Protein AF-A0A151SZJ4-F1 (afdb_monomer_lite)

Secondary structure (DSSP, 8-state):
--PPPTTEEEE-SSTTBEEEEEE----TTSSS-----EEETTEEEEEEEEEE-SS-EEEEESS-----B--

Radius of gyration: 13.72 Å; chains: 1; bounding box: 30×25×41 Å

pLDDT: mean 85.51, std 13.7, range [47.47, 95.75]

InterPro domains:
  IPR052806 Fasciclin-like AGP [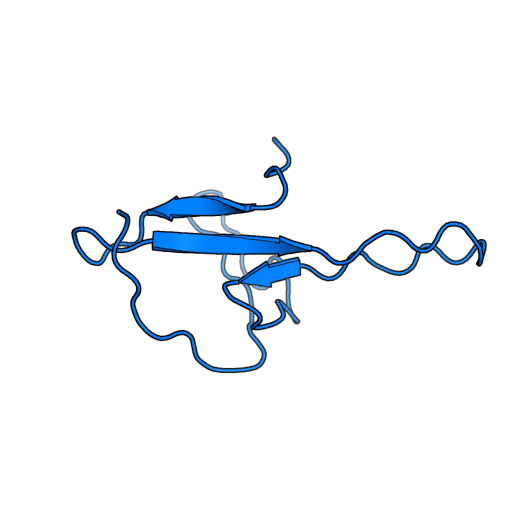PTHR33985] (2-68)

Sequence (71 aa):
MRRLAFGTKIKTLSLGCCIIVTSDSVNRKTNTIASVKVFLRRVEITQPDHFNNDMMVIHGLQGFIAPFYCS

Structure (mmCIF, N/CA/C/O backbone):
data_AF-A0A151SZJ4-F1
#
_entry.id   AF-A0A151SZJ4-F1
#
loop_
_atom_site.group_PDB
_atom_site.id
_atom_site.type_symbol
_atom_site.label_atom_id
_atom_site.label_alt_id
_atom_site.label_comp_id
_atom_site.label_asym_id
_atom_site.label_entity_id
_atom_site.label_seq_id
_atom_site.pdbx_PDB_ins_code
_atom_site.Cartn_x
_atom_site.Cartn_y
_atom_site.Cartn_z
_atom_site.occupancy
_atom_site.B_iso_or_equiv
_atom_site.auth_seq_id
_atom_site.auth_comp_id
_atom_site.auth_asym_id
_atom_site.auth_atom_id
_atom_site.pdbx_PDB_model_num
ATOM 1 N N . MET A 1 1 ? 3.269 -13.436 -8.159 1.00 54.16 1 MET A N 1
ATOM 2 C CA . MET A 1 1 ? 3.007 -11.993 -7.951 1.00 54.16 1 MET A CA 1
ATOM 3 C C . MET A 1 1 ? 1.614 -11.651 -8.467 1.00 54.16 1 MET A C 1
ATOM 5 O O . MET A 1 1 ? 1.321 -11.977 -9.610 1.00 54.16 1 MET A O 1
ATOM 9 N N . ARG A 1 2 ? 0.735 -11.066 -7.641 1.00 71.81 2 ARG A N 1
ATOM 10 C CA . ARG A 1 2 ? -0.603 -10.599 -8.061 1.00 71.81 2 ARG A CA 1
ATOM 11 C C . ARG A 1 2 ? -0.603 -9.072 -8.107 1.00 71.81 2 ARG A C 1
ATOM 13 O O . ARG A 1 2 ? -0.112 -8.444 -7.177 1.00 71.81 2 ARG A O 1
ATOM 20 N N . ARG A 1 3 ? -1.144 -8.481 -9.176 1.00 78.44 3 ARG A N 1
ATOM 21 C CA . ARG A 1 3 ? -1.264 -7.021 -9.309 1.00 78.44 3 ARG A CA 1
ATOM 22 C C . ARG A 1 3 ? -2.476 -6.529 -8.521 1.00 78.44 3 ARG A C 1
ATOM 24 O O . ARG A 1 3 ? -3.553 -7.107 -8.646 1.00 78.44 3 ARG A O 1
ATOM 31 N N . LEU A 1 4 ? -2.309 -5.463 -7.742 1.00 86.19 4 LEU A N 1
ATOM 32 C CA . LEU A 1 4 ? -3.430 -4.814 -7.065 1.00 86.19 4 LEU A CA 1
ATOM 33 C C . LEU A 1 4 ? -4.289 -4.065 -8.090 1.00 86.19 4 LEU A C 1
ATOM 35 O O . LEU A 1 4 ? -3.765 -3.396 -8.982 1.00 86.19 4 LEU A O 1
ATOM 39 N N . ALA A 1 5 ? -5.610 -4.189 -7.974 1.00 90.44 5 ALA A N 1
ATOM 40 C CA . ALA A 1 5 ? -6.530 -3.404 -8.786 1.00 90.44 5 ALA A CA 1
ATOM 41 C C . ALA A 1 5 ? -6.489 -1.927 -8.356 1.00 90.44 5 ALA A C 1
ATOM 43 O O . ALA A 1 5 ? -6.238 -1.617 -7.186 1.00 90.44 5 ALA A O 1
ATOM 44 N N . PHE A 1 6 ? -6.769 -1.011 -9.283 1.00 91.12 6 PHE A N 1
ATOM 45 C CA . PHE A 1 6 ? -6.954 0.398 -8.938 1.00 91.12 6 PHE A CA 1
ATOM 46 C C . PHE A 1 6 ? -8.060 0.538 -7.880 1.00 91.12 6 PHE A C 1
ATOM 48 O O . PHE A 1 6 ? -9.118 -0.076 -8.000 1.00 91.12 6 PHE A O 1
ATOM 55 N N . GLY A 1 7 ? -7.815 1.339 -6.845 1.00 92.12 7 GLY A N 1
ATOM 56 C CA . GLY A 1 7 ? -8.757 1.553 -5.747 1.00 92.12 7 GLY A CA 1
ATOM 57 C C . GLY A 1 7 ? -8.738 0.461 -4.674 1.00 92.12 7 GLY A C 1
ATOM 58 O O . GLY A 1 7 ? -9.579 0.488 -3.777 1.00 92.12 7 GLY A O 1
ATOM 59 N N . THR A 1 8 ? -7.794 -0.488 -4.723 1.00 93.62 8 THR A N 1
ATOM 60 C CA . THR A 1 8 ? -7.671 -1.523 -3.684 1.00 93.62 8 THR A CA 1
ATOM 61 C C . THR A 1 8 ? -7.473 -0.885 -2.308 1.00 93.62 8 THR A C 1
ATOM 63 O O . THR A 1 8 ? -6.578 -0.058 -2.128 1.00 93.62 8 THR A O 1
ATOM 66 N N . LYS A 1 9 ? -8.278 -1.305 -1.324 1.00 93.62 9 LYS A N 1
ATOM 67 C CA . LYS A 1 9 ? -8.107 -0.962 0.094 1.00 93.62 9 LYS A CA 1
ATOM 68 C C . LYS A 1 9 ? -7.213 -2.008 0.771 1.00 93.62 9 LYS A C 1
ATOM 70 O O . LYS A 1 9 ? -7.549 -3.189 0.770 1.00 93.62 9 LYS A O 1
ATOM 75 N N . ILE A 1 10 ? -6.110 -1.582 1.380 1.00 92.75 10 ILE A N 1
ATOM 76 C CA . ILE A 1 10 ? -5.218 -2.424 2.191 1.00 92.75 10 ILE A CA 1
ATOM 77 C C . ILE A 1 10 ? -5.420 -2.056 3.660 1.00 92.75 10 ILE A C 1
ATOM 79 O O . ILE A 1 10 ? -5.326 -0.880 4.011 1.00 92.75 10 ILE A O 1
ATOM 83 N N . LYS A 1 11 ? -5.695 -3.044 4.517 1.00 94.25 11 LYS A N 1
ATOM 84 C CA . LYS A 1 11 ? -5.782 -2.837 5.972 1.00 94.25 11 LYS A CA 1
ATOM 85 C C . LYS A 1 11 ? -4.408 -2.487 6.540 1.00 94.25 11 LYS A C 1
ATOM 87 O O . LYS A 1 11 ? -3.415 -3.097 6.155 1.00 94.25 11 LYS A O 1
ATOM 92 N N . THR A 1 12 ? -4.356 -1.524 7.452 1.00 92.94 12 THR A N 1
ATOM 93 C CA . THR A 1 12 ? -3.118 -1.180 8.161 1.00 92.94 12 THR A CA 1
ATOM 94 C C . THR A 1 12 ? -3.047 -1.899 9.508 1.00 92.94 12 THR A C 1
ATOM 96 O O . THR A 1 12 ? -4.002 -2.545 9.937 1.00 92.94 12 THR A O 1
ATOM 99 N N . LEU A 1 13 ? -1.908 -1.773 10.192 1.00 92.75 13 LEU A N 1
ATOM 100 C CA . LEU A 1 13 ? -1.748 -2.245 11.571 1.00 92.75 13 LEU A CA 1
ATOM 101 C C . LEU A 1 13 ? -2.572 -1.422 12.581 1.00 92.75 13 LEU A C 1
ATOM 103 O O . LEU A 1 13 ? -2.763 -1.853 13.713 1.00 92.75 13 LEU A O 1
ATOM 107 N N . SER A 1 14 ? -3.074 -0.246 12.182 1.00 91.69 14 SER A N 1
ATOM 108 C CA . SER A 1 14 ? -4.005 0.540 12.991 1.00 91.69 14 SER A CA 1
ATOM 109 C C . SER A 1 14 ? -5.422 0.001 12.800 1.00 91.69 14 SER A C 1
ATOM 111 O O . SER A 1 14 ? -5.935 -0.055 11.678 1.00 91.69 14 SER A O 1
ATOM 113 N N . LEU A 1 15 ? -6.050 -0.429 13.897 1.00 92.69 15 LEU A N 1
ATOM 114 C CA . LEU A 1 15 ? -7.345 -1.103 13.863 1.00 92.69 15 LEU A CA 1
ATOM 115 C C . LEU A 1 15 ? -8.406 -0.242 13.158 1.00 92.69 15 LEU A C 1
ATOM 117 O O . LEU A 1 15 ? -8.563 0.943 13.441 1.00 92.69 15 LEU A O 1
ATOM 121 N N . GLY A 1 16 ? -9.136 -0.852 12.222 1.00 91.88 16 GLY A N 1
ATOM 122 C CA . GLY A 1 16 ? -10.192 -0.178 11.463 1.00 91.88 16 GLY A CA 1
ATOM 123 C C . GLY A 1 16 ? -9.700 0.774 10.366 1.00 91.88 16 GLY A C 1
ATOM 124 O O . GLY A 1 16 ? -10.531 1.310 9.636 1.00 91.88 16 GLY A O 1
ATOM 125 N N . CYS A 1 17 ? -8.387 0.965 10.197 1.00 93.69 17 CYS A N 1
ATOM 126 C CA . CYS A 1 17 ? -7.832 1.833 9.162 1.00 93.69 17 CYS A CA 1
ATOM 127 C C . CYS A 1 17 ? -7.416 1.076 7.888 1.00 93.69 17 CYS A C 1
ATOM 129 O O . CYS A 1 17 ? -6.957 -0.069 7.925 1.00 93.69 17 CYS A O 1
ATOM 131 N N . CYS A 1 18 ? -7.515 1.754 6.743 1.00 94.38 18 CYS A N 1
ATOM 132 C CA . CYS A 1 18 ? -6.950 1.312 5.470 1.00 94.38 18 CYS A CA 1
ATOM 133 C C . CYS A 1 18 ? -6.252 2.431 4.702 1.00 94.38 18 CYS A C 1
ATOM 135 O O . CYS A 1 18 ? -6.512 3.623 4.866 1.00 94.38 18 CYS A O 1
ATOM 137 N N . ILE A 1 19 ? -5.386 2.002 3.791 1.00 94.31 19 ILE A N 1
ATOM 138 C CA . ILE A 1 19 ? -4.817 2.819 2.724 1.00 94.31 19 ILE A CA 1
ATOM 139 C C . ILE A 1 19 ? -5.404 2.379 1.384 1.00 94.31 19 ILE A C 1
ATOM 141 O O . ILE A 1 19 ? -5.702 1.203 1.181 1.00 94.31 19 ILE A O 1
ATOM 145 N N . ILE A 1 20 ? -5.587 3.331 0.472 1.00 94.31 20 ILE A N 1
ATOM 146 C CA . ILE A 1 20 ? -6.107 3.073 -0.874 1.00 94.31 20 ILE A CA 1
ATOM 147 C C . ILE A 1 20 ? -4.949 3.160 -1.857 1.00 94.31 20 ILE A C 1
ATOM 149 O O . ILE A 1 20 ? -4.232 4.165 -1.874 1.00 94.31 20 ILE A O 1
ATOM 153 N N . VAL A 1 21 ? -4.801 2.126 -2.679 1.00 93.75 21 VAL A N 1
ATOM 154 C CA . VAL A 1 21 ? -3.828 2.073 -3.767 1.00 93.75 21 VAL A CA 1
ATOM 155 C C . VAL A 1 21 ? -4.469 2.602 -5.039 1.00 93.75 21 VAL A C 1
ATOM 157 O O . VAL A 1 21 ? -5.520 2.130 -5.468 1.00 93.75 21 VAL A O 1
ATOM 160 N N . THR A 1 22 ? -3.819 3.571 -5.664 1.00 93.56 22 THR A N 1
ATOM 161 C CA . THR A 1 22 ? -4.216 4.143 -6.954 1.00 93.56 22 THR A CA 1
ATOM 162 C C . THR A 1 22 ? -3.007 4.182 -7.878 1.00 93.56 22 THR A C 1
ATOM 164 O O . THR A 1 22 ? -1.872 4.109 -7.415 1.00 93.56 22 THR A O 1
ATOM 167 N N .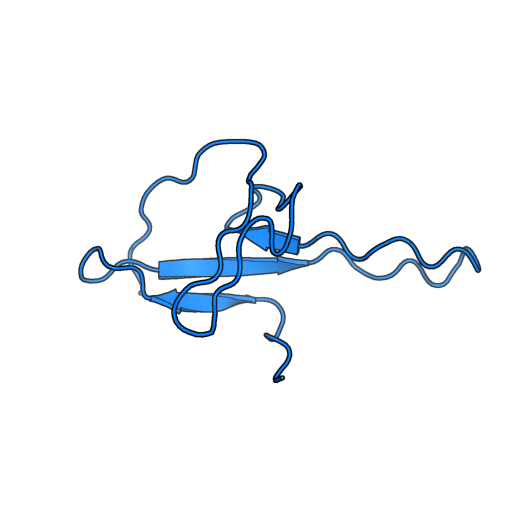 SER A 1 23 ? -3.236 4.281 -9.178 1.00 90.38 23 SER A N 1
ATOM 168 C CA . SER A 1 23 ? -2.176 4.439 -10.170 1.00 90.38 23 SER A CA 1
ATOM 169 C C . SER A 1 23 ? -2.592 5.471 -11.204 1.00 90.38 23 SER A C 1
ATOM 171 O O . SER A 1 23 ? -3.789 5.691 -11.408 1.00 90.38 23 SER A O 1
ATOM 173 N N . ASP A 1 24 ? -1.625 6.089 -11.867 1.00 86.94 24 ASP A N 1
ATOM 174 C CA . ASP A 1 24 ? -1.912 6.870 -13.064 1.00 86.94 24 ASP A CA 1
ATOM 175 C C . ASP A 1 24 ? -2.339 5.963 -14.235 1.00 86.94 24 ASP A C 1
ATOM 177 O O . ASP A 1 24 ? -2.177 4.736 -14.229 1.00 86.94 24 ASP A O 1
ATOM 181 N N . SER A 1 25 ? -2.983 6.564 -15.237 1.00 70.00 25 SER A N 1
ATOM 182 C CA . SER A 1 25 ? -3.330 5.865 -16.471 1.00 70.00 25 SER A CA 1
ATOM 183 C C . SER A 1 25 ? -2.114 5.810 -17.391 1.00 70.00 25 SER A C 1
ATOM 185 O O . SER A 1 25 ? -1.519 6.850 -17.673 1.00 70.00 25 SER A O 1
ATOM 187 N N . VAL A 1 26 ? -1.814 4.636 -17.950 1.00 63.66 26 VAL A N 1
ATOM 188 C CA . VAL A 1 26 ? -0.819 4.499 -19.025 1.00 63.66 26 VAL A CA 1
ATOM 189 C C . VAL A 1 26 ? -1.233 5.386 -20.202 1.00 63.66 26 VAL A C 1
ATOM 191 O O . VAL A 1 26 ? -2.236 5.115 -20.869 1.00 63.66 26 VAL A O 1
ATOM 194 N N . ASN A 1 27 ? -0.469 6.442 -20.481 1.00 55.16 27 ASN A N 1
ATOM 195 C CA . ASN A 1 27 ? -0.712 7.288 -21.643 1.00 55.16 27 ASN A CA 1
ATOM 196 C C . ASN A 1 27 ? -0.227 6.562 -22.910 1.00 55.16 27 ASN A C 1
ATOM 198 O O . ASN A 1 27 ? 0.939 6.640 -23.278 1.00 55.16 27 ASN A O 1
ATOM 202 N N . ARG A 1 28 ? -1.130 5.840 -23.586 1.00 55.69 28 ARG A N 1
ATOM 203 C CA . ARG A 1 28 ? -0.837 5.066 -24.813 1.00 55.69 28 ARG A CA 1
ATOM 204 C C . ARG A 1 28 ? -0.372 5.907 -26.016 1.00 55.69 28 ARG A C 1
ATOM 206 O O . ARG A 1 28 ? -0.050 5.327 -27.045 1.00 55.69 28 ARG A O 1
ATOM 213 N N . LYS A 1 29 ? -0.392 7.245 -25.943 1.00 55.84 29 LYS A N 1
ATOM 214 C CA . LYS A 1 29 ? -0.065 8.124 -27.084 1.00 55.84 29 LYS A CA 1
ATOM 215 C C . LYS A 1 29 ? 1.431 8.311 -27.320 1.00 55.84 29 LYS A C 1
ATOM 217 O O . LYS A 1 29 ? 1.822 8.688 -28.418 1.00 55.84 29 LYS A O 1
ATOM 222 N N . THR A 1 30 ? 2.262 8.047 -26.322 1.00 52.22 30 THR A N 1
ATOM 223 C CA . THR A 1 30 ? 3.715 8.090 -26.459 1.00 52.22 30 THR A CA 1
ATOM 224 C C . THR A 1 30 ? 4.219 6.664 -26.301 1.00 52.22 30 THR A C 1
ATOM 226 O O . THR A 1 30 ? 4.007 6.073 -25.251 1.00 52.22 30 THR A O 1
ATOM 229 N N . ASN A 1 31 ? 4.884 6.096 -27.311 1.00 47.47 31 ASN A N 1
ATOM 230 C CA . ASN A 1 31 ? 5.526 4.768 -27.240 1.00 47.47 31 ASN A CA 1
ATOM 231 C C . ASN A 1 31 ? 6.646 4.670 -26.176 1.00 47.47 31 ASN A C 1
ATOM 233 O O . ASN A 1 31 ? 7.370 3.682 -26.106 1.00 47.47 31 ASN A O 1
ATOM 237 N N . THR A 1 32 ? 6.801 5.684 -25.332 1.00 51.41 32 THR A N 1
ATOM 238 C CA . THR A 1 32 ? 7.488 5.606 -24.053 1.00 51.41 32 THR A CA 1
ATOM 239 C C . THR A 1 32 ? 6.593 4.855 -23.073 1.00 51.41 32 THR A C 1
ATOM 241 O O . THR A 1 32 ? 5.489 5.302 -22.765 1.00 51.41 32 THR A O 1
ATOM 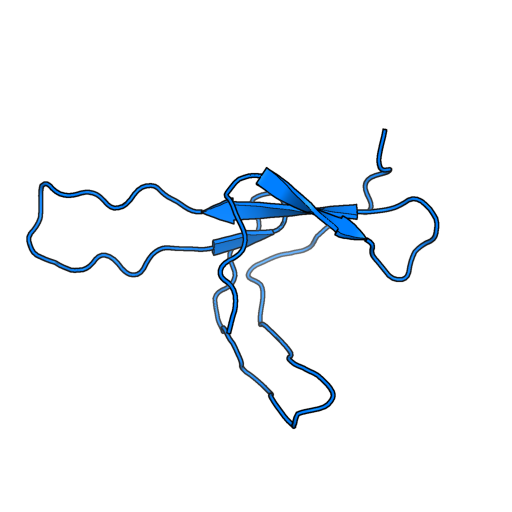244 N N . ILE A 1 33 ? 7.073 3.725 -22.548 1.00 55.75 33 ILE A N 1
ATOM 245 C CA . ILE A 1 33 ? 6.512 3.110 -21.342 1.00 55.75 33 ILE A CA 1
ATOM 246 C C . ILE A 1 33 ? 6.693 4.146 -20.227 1.00 55.75 33 ILE A C 1
ATOM 248 O O . ILE A 1 33 ? 7.715 4.159 -19.547 1.00 55.75 33 ILE A O 1
ATOM 252 N N . ALA A 1 34 ? 5.755 5.083 -20.082 1.00 57.41 34 ALA A N 1
ATOM 253 C CA . ALA A 1 34 ? 5.696 5.918 -18.900 1.00 57.41 34 ALA A CA 1
ATOM 254 C C . ALA A 1 34 ? 5.555 4.940 -17.734 1.00 57.41 34 ALA A C 1
ATOM 256 O O . ALA A 1 34 ? 4.602 4.156 -17.692 1.00 57.41 34 ALA A O 1
ATOM 257 N N . SER A 1 35 ? 6.564 4.899 -16.866 1.00 70.25 35 SER A N 1
ATOM 258 C CA . SER A 1 35 ? 6.549 4.072 -15.668 1.00 70.25 35 SER A CA 1
ATOM 259 C C . SER A 1 35 ? 5.275 4.406 -14.902 1.00 70.25 35 SER A C 1
ATOM 261 O O . SER A 1 35 ? 5.118 5.548 -14.470 1.00 70.25 35 SER A O 1
ATOM 263 N N . VAL A 1 36 ? 4.357 3.443 -14.792 1.00 80.50 36 VAL A N 1
ATOM 264 C CA . VAL A 1 36 ? 3.095 3.625 -14.069 1.00 80.50 36 VAL A CA 1
ATOM 265 C C . VAL A 1 36 ? 3.426 4.056 -12.647 1.00 80.50 36 VAL A C 1
ATOM 267 O O . VAL A 1 36 ? 4.044 3.298 -11.897 1.00 80.50 36 VAL A O 1
ATOM 270 N N . LYS A 1 37 ? 3.037 5.275 -12.286 1.00 89.44 37 LYS A N 1
ATOM 271 C CA . LYS A 1 37 ? 3.206 5.798 -10.938 1.00 89.44 37 LYS A CA 1
ATOM 272 C C . LYS A 1 37 ? 2.122 5.215 -10.056 1.00 89.44 37 LYS A C 1
ATOM 274 O O . LYS A 1 37 ? 0.935 5.230 -10.393 1.00 89.44 37 LYS A O 1
ATOM 279 N N . VAL A 1 38 ? 2.535 4.705 -8.905 1.00 91.69 38 VAL A N 1
ATOM 280 C CA . VAL A 1 38 ? 1.631 4.151 -7.899 1.00 91.69 38 VAL A CA 1
ATOM 281 C C . VAL A 1 38 ? 1.566 5.112 -6.728 1.00 91.69 38 VAL A C 1
ATOM 283 O O . VAL A 1 38 ? 2.578 5.650 -6.284 1.00 91.69 38 VAL A O 1
ATOM 286 N N . PHE A 1 39 ? 0.359 5.313 -6.217 1.00 93.88 39 PHE A N 1
ATOM 287 C CA . PHE A 1 39 ? 0.087 6.236 -5.134 1.00 93.88 39 PHE A CA 1
ATOM 288 C C . PHE A 1 39 ? -0.665 5.534 -4.012 1.00 93.88 39 PHE A C 1
ATOM 290 O O . PHE A 1 39 ? -1.658 4.837 -4.244 1.00 93.88 39 PHE A O 1
ATOM 297 N N . LEU A 1 40 ? -0.248 5.809 -2.783 1.00 94.12 40 LEU A N 1
ATOM 298 C CA . LEU A 1 40 ? -0.983 5.492 -1.570 1.00 94.12 40 LEU A CA 1
ATOM 299 C C . LEU A 1 40 ? -1.706 6.753 -1.116 1.00 94.12 40 LEU A C 1
ATOM 301 O O . LEU A 1 40 ? -1.084 7.707 -0.661 1.00 94.12 40 LEU A O 1
ATOM 305 N N . ARG A 1 41 ? -3.032 6.790 -1.271 1.00 90.19 41 ARG A N 1
ATOM 306 C CA . ARG A 1 41 ? -3.847 7.967 -0.916 1.00 90.19 41 ARG A CA 1
ATOM 307 C C . ARG A 1 41 ? -3.298 9.290 -1.486 1.00 90.19 41 ARG A C 1
ATOM 309 O O . ARG A 1 41 ? -3.261 10.294 -0.782 1.00 90.19 41 ARG A O 1
ATOM 316 N N . ARG A 1 42 ? -2.923 9.292 -2.771 1.00 90.00 42 ARG A N 1
ATOM 317 C CA . ARG A 1 42 ? -2.304 10.426 -3.499 1.00 90.00 42 ARG A CA 1
ATOM 318 C C . ARG A 1 42 ? -0.845 10.742 -3.135 1.00 90.00 42 ARG A C 1
ATOM 320 O O . ARG A 1 42 ? -0.289 11.666 -3.713 1.00 90.00 42 ARG A O 1
ATOM 327 N N 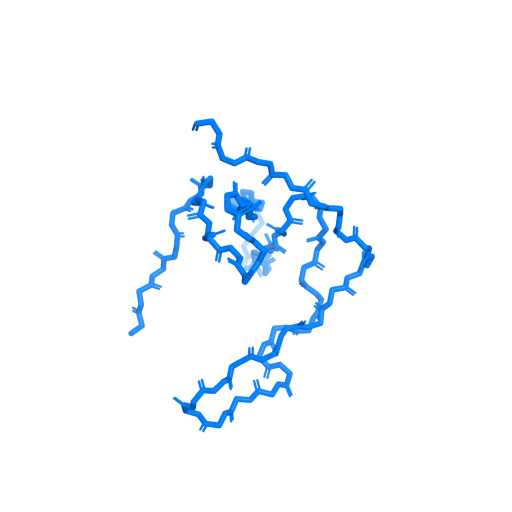. VAL A 1 43 ? -0.213 9.976 -2.247 1.00 94.56 43 VAL A N 1
ATOM 328 C CA . VAL A 1 43 ? 1.232 10.053 -1.984 1.00 94.56 43 VAL A CA 1
ATOM 329 C C . VAL A 1 43 ? 1.955 9.073 -2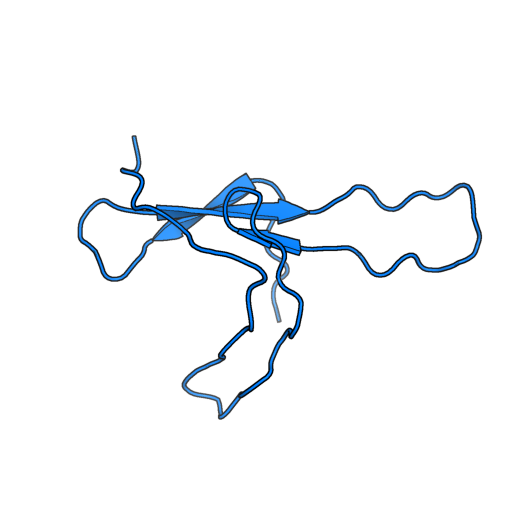.903 1.00 94.56 43 VAL A C 1
ATOM 331 O O . VAL A 1 43 ? 1.645 7.884 -2.886 1.00 94.56 43 VAL A O 1
ATOM 334 N N . GLU A 1 44 ? 2.881 9.564 -3.725 1.00 94.44 44 GLU A N 1
ATOM 335 C CA . GLU A 1 44 ? 3.619 8.750 -4.700 1.00 94.44 44 GLU A CA 1
ATOM 336 C C . GLU A 1 44 ? 4.600 7.793 -4.009 1.00 94.44 44 GLU A C 1
ATOM 338 O O . GLU A 1 44 ? 5.305 8.178 -3.071 1.00 94.44 44 GLU A O 1
ATOM 343 N N . ILE A 1 45 ? 4.664 6.557 -4.508 1.00 94.25 45 ILE A N 1
ATOM 344 C CA . ILE A 1 45 ? 5.759 5.627 -4.231 1.00 94.25 45 ILE A CA 1
ATOM 345 C C . ILE A 1 45 ? 6.921 5.987 -5.156 1.00 94.25 45 ILE A C 1
ATOM 347 O O . ILE A 1 45 ? 6.854 5.742 -6.358 1.00 94.25 45 ILE A O 1
ATOM 351 N N . THR A 1 46 ? 7.988 6.555 -4.601 1.00 94.81 46 THR A N 1
ATOM 352 C CA . THR A 1 46 ? 9.168 6.991 -5.368 1.00 94.81 46 THR A CA 1
ATOM 353 C C . THR A 1 46 ? 10.302 5.979 -5.357 1.00 94.81 46 THR A C 1
ATOM 355 O O . THR A 1 46 ? 11.145 5.995 -6.248 1.00 94.81 46 THR A O 1
ATOM 358 N N . GLN A 1 47 ? 10.325 5.089 -4.364 1.00 94.00 47 GLN A N 1
ATOM 359 C CA . GLN A 1 47 ? 11.327 4.031 -4.246 1.00 94.00 47 GLN A CA 1
ATOM 360 C C . GLN A 1 47 ? 10.613 2.695 -4.020 1.00 94.00 47 GLN A C 1
ATOM 362 O O . GLN A 1 47 ? 10.463 2.261 -2.874 1.00 94.00 47 GLN A O 1
ATOM 367 N N . PRO A 1 48 ? 10.076 2.070 -5.082 1.00 90.81 48 PRO A N 1
ATOM 368 C CA . PRO A 1 48 ? 9.460 0.757 -4.958 1.00 90.81 48 PRO A CA 1
ATOM 369 C C . PRO A 1 48 ? 10.511 -0.280 -4.540 1.00 90.81 48 PRO A C 1
ATOM 371 O O . PRO A 1 48 ? 11.649 -0.208 -4.993 1.00 90.81 48 PRO A O 1
ATOM 374 N N . ASP A 1 49 ? 10.124 -1.226 -3.679 1.00 91.31 49 ASP A N 1
ATOM 375 C CA . ASP A 1 49 ? 10.949 -2.362 -3.256 1.00 91.31 49 ASP A CA 1
ATOM 376 C C . ASP A 1 49 ? 12.346 -1.972 -2.736 1.00 91.31 49 ASP A C 1
ATOM 378 O O . ASP A 1 49 ? 13.314 -2.705 -2.923 1.00 91.31 49 ASP A O 1
ATOM 382 N N . HIS A 1 50 ? 12.456 -0.819 -2.060 1.00 93.88 50 HIS A N 1
ATOM 383 C CA . HIS A 1 50 ? 13.719 -0.320 -1.499 1.00 93.88 50 HIS A CA 1
ATOM 384 C C . HIS A 1 50 ? 14.384 -1.340 -0.561 1.00 93.88 50 HIS A C 1
ATOM 386 O O . HIS A 1 50 ? 15.607 -1.409 -0.467 1.00 93.88 50 HIS A O 1
ATOM 392 N N . PHE A 1 51 ? 13.567 -2.157 0.106 1.00 95.75 51 PHE A N 1
ATOM 393 C CA . PHE A 1 51 ? 14.000 -3.347 0.826 1.00 95.75 51 PHE A CA 1
ATOM 394 C C . PHE A 1 51 ? 13.017 -4.490 0.572 1.00 95.75 51 PHE A C 1
ATOM 396 O O . PHE A 1 51 ? 11.805 -4.267 0.589 1.00 95.75 51 PHE A O 1
ATOM 403 N N . ASN A 1 52 ? 13.532 -5.705 0.381 1.00 93.75 52 ASN A N 1
ATOM 404 C CA . ASN A 1 52 ? 12.741 -6.925 0.252 1.00 93.75 52 ASN A CA 1
ATOM 405 C C . ASN A 1 52 ? 13.546 -8.128 0.769 1.00 93.75 52 ASN A C 1
ATOM 407 O O . ASN A 1 52 ? 14.637 -8.392 0.267 1.00 93.75 52 ASN A O 1
ATOM 411 N N . ASN A 1 53 ? 13.018 -8.843 1.762 1.00 93.69 53 ASN A N 1
ATOM 412 C CA . ASN A 1 53 ? 13.658 -10.024 2.356 1.00 93.69 53 ASN A CA 1
ATOM 413 C C . ASN A 1 53 ? 12.711 -11.229 2.495 1.00 93.69 53 ASN A C 1
ATOM 415 O O . ASN A 1 53 ? 12.790 -11.959 3.481 1.00 93.69 53 ASN A O 1
ATOM 419 N N . ASP A 1 54 ? 11.772 -11.392 1.559 1.00 88.88 54 ASP A N 1
ATOM 420 C CA . ASP A 1 54 ? 10.731 -12.438 1.519 1.00 88.88 54 ASP A CA 1
ATOM 421 C C . ASP A 1 54 ? 9.695 -12.400 2.661 1.00 88.88 54 ASP A C 1
ATOM 423 O O . ASP A 1 54 ? 8.592 -12.929 2.515 1.00 88.88 54 ASP A O 1
ATOM 427 N N . MET A 1 55 ? 9.996 -11.725 3.773 1.00 93.25 55 MET A N 1
ATOM 428 C CA . MET A 1 55 ? 9.081 -11.496 4.893 1.00 93.25 55 MET A CA 1
ATOM 429 C C . MET A 1 55 ? 8.466 -10.092 4.862 1.00 93.25 55 MET A C 1
ATOM 431 O O . MET A 1 55 ? 7.301 -9.916 5.218 1.00 93.25 55 MET A O 1
ATOM 435 N N . MET A 1 56 ? 9.235 -9.083 4.449 1.00 92.19 56 MET A N 1
ATOM 436 C CA . MET A 1 56 ? 8.827 -7.682 4.443 1.00 92.19 56 MET A CA 1
ATOM 437 C C . MET A 1 56 ? 9.309 -6.985 3.174 1.00 92.19 56 MET A C 1
ATOM 439 O O . MET A 1 56 ? 10.448 -7.167 2.747 1.00 92.19 56 MET A O 1
ATOM 443 N N . VAL A 1 57 ? 8.448 -6.127 2.628 1.00 93.50 57 VAL A N 1
ATOM 444 C CA . VAL A 1 57 ? 8.793 -5.191 1.556 1.00 93.50 57 VAL A CA 1
ATOM 445 C C . VAL A 1 57 ? 8.619 -3.766 2.072 1.00 93.50 57 VAL A C 1
ATOM 447 O O . VAL A 1 57 ? 7.596 -3.447 2.682 1.00 93.50 57 VAL A O 1
ATOM 450 N N . ILE A 1 58 ? 9.614 -2.909 1.843 1.00 94.88 58 ILE A N 1
ATOM 451 C CA . ILE A 1 58 ? 9.573 -1.484 2.191 1.00 94.88 58 ILE A CA 1
ATOM 452 C C . ILE A 1 58 ? 9.592 -0.665 0.907 1.00 94.88 58 ILE A C 1
ATOM 454 O O . ILE A 1 58 ? 10.476 -0.822 0.067 1.00 94.88 58 ILE A O 1
ATOM 458 N N . HIS A 1 59 ? 8.634 0.252 0.794 1.00 94.12 59 HIS A N 1
ATOM 459 C CA . HIS A 1 59 ? 8.549 1.222 -0.292 1.00 94.12 59 HIS A CA 1
ATOM 460 C C . HIS A 1 59 ? 8.788 2.634 0.254 1.00 94.12 59 HIS A C 1
ATOM 462 O O . HIS A 1 59 ? 8.213 3.008 1.277 1.00 94.12 59 HIS A O 1
ATOM 468 N N . GLY A 1 60 ? 9.596 3.434 -0.440 1.00 95.50 60 GLY A N 1
ATOM 469 C CA . GLY A 1 60 ? 9.775 4.853 -0.137 1.00 95.50 60 GLY A CA 1
ATOM 470 C C . GLY A 1 60 ? 8.638 5.701 -0.703 1.00 95.50 60 GLY A C 1
ATOM 471 O O . GLY A 1 60 ? 8.213 5.505 -1.845 1.00 95.50 60 GLY A O 1
ATOM 472 N N . LEU A 1 61 ? 8.162 6.653 0.099 1.00 95.56 61 LEU A N 1
ATOM 473 C CA . LEU A 1 61 ? 7.071 7.569 -0.233 1.00 95.56 61 LEU A CA 1
ATOM 474 C C . LEU A 1 61 ? 7.568 9.012 -0.306 1.00 95.56 61 LEU A C 1
ATOM 476 O O . LEU A 1 61 ? 8.397 9.427 0.502 1.00 95.56 61 LEU A O 1
ATOM 480 N N . GLN A 1 62 ? 6.995 9.807 -1.208 1.00 95.50 62 GLN A N 1
ATOM 481 C CA . GLN A 1 62 ? 7.210 11.255 -1.244 1.00 95.50 62 GLN A CA 1
ATOM 482 C C . GLN A 1 62 ? 6.096 11.993 -0.496 1.00 95.50 62 GLN A C 1
ATOM 484 O O . GLN A 1 62 ? 5.210 12.601 -1.095 1.00 95.50 62 GLN A O 1
ATOM 489 N N . GLY A 1 63 ? 6.135 11.922 0.835 1.00 94.06 63 GLY A N 1
ATOM 490 C CA . GLY A 1 63 ? 5.208 12.630 1.717 1.00 94.06 63 GLY A CA 1
ATOM 491 C C . GLY A 1 63 ? 4.696 11.775 2.873 1.00 94.06 63 GLY A C 1
ATOM 492 O O . GLY A 1 63 ? 5.202 10.688 3.139 1.00 94.06 63 GLY A O 1
ATOM 493 N N . PHE A 1 64 ? 3.667 12.283 3.554 1.00 92.31 64 PHE A N 1
ATOM 494 C CA . PHE A 1 64 ? 3.071 11.652 4.732 1.00 92.31 64 PHE A CA 1
ATOM 495 C C . PHE A 1 64 ? 1.645 11.179 4.453 1.00 92.31 64 PHE A C 1
ATOM 497 O O . PHE A 1 64 ? 0.890 11.826 3.727 1.00 92.31 64 PHE A O 1
ATOM 504 N N . ILE A 1 65 ? 1.258 10.068 5.080 1.00 91.12 65 ILE A N 1
ATOM 505 C CA . ILE A 1 65 ? -0.087 9.499 4.988 1.00 91.12 65 ILE A CA 1
ATOM 506 C C . ILE A 1 65 ? -0.754 9.599 6.360 1.00 91.12 65 ILE A C 1
ATOM 508 O O . ILE A 1 65 ? -0.262 9.039 7.336 1.00 91.12 65 ILE A O 1
ATOM 512 N N . ALA A 1 66 ? -1.896 10.282 6.432 1.00 89.00 66 ALA A N 1
ATOM 513 C CA . ALA A 1 66 ? -2.739 10.275 7.628 1.00 89.00 66 ALA A CA 1
ATOM 514 C C . ALA A 1 66 ? -3.532 8.952 7.746 1.00 89.00 66 ALA A C 1
ATOM 516 O O . ALA A 1 66 ? -3.704 8.257 6.743 1.00 89.00 66 ALA A O 1
ATOM 517 N N . PRO A 1 67 ? -4.080 8.590 8.919 1.00 86.62 67 PRO A N 1
ATOM 518 C CA . PRO A 1 67 ? -5.028 7.477 9.047 1.00 86.62 67 PRO A CA 1
ATOM 519 C C . PRO A 1 67 ? -6.325 7.693 8.239 1.00 86.62 67 PRO A C 1
ATOM 521 O O . PRO A 1 67 ? -6.696 8.824 7.915 1.00 86.62 67 PRO A O 1
ATOM 524 N N . PHE A 1 68 ? -7.007 6.613 7.845 1.00 87.94 68 PHE A N 1
ATOM 525 C CA . PHE A 1 68 ? -8.357 6.648 7.256 1.00 87.94 68 PHE A CA 1
ATOM 526 C C . PHE A 1 68 ? -9.103 5.378 7.606 1.00 87.94 68 PHE A C 1
ATOM 528 O O . PHE A 1 68 ? -8.607 4.285 7.343 1.00 87.94 68 PHE A O 1
ATOM 535 N N . TYR A 1 69 ? -10.288 5.5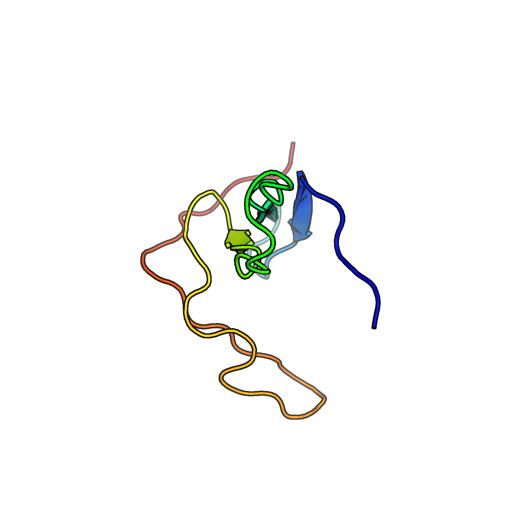39 8.180 1.00 90.19 69 TYR A N 1
ATOM 536 C CA . TYR A 1 69 ? -11.132 4.429 8.585 1.00 90.19 69 TYR A CA 1
ATOM 537 C C . TYR A 1 69 ? -11.809 3.795 7.374 1.00 90.19 69 TYR A C 1
ATOM 539 O O . TYR A 1 69 ? -12.334 4.490 6.503 1.00 90.19 69 TYR A O 1
ATOM 547 N N . CYS A 1 70 ? -11.805 2.467 7.317 1.00 85.19 70 CYS A N 1
ATOM 548 C CA . CYS A 1 70 ? -12.583 1.752 6.320 1.00 85.19 70 CYS A CA 1
ATOM 549 C C . CYS A 1 70 ? -14.057 1.813 6.718 1.00 85.19 70 CYS A C 1
ATOM 551 O O . CYS A 1 70 ? -14.448 1.185 7.698 1.00 85.19 70 CYS A O 1
ATOM 553 N N . SER A 1 71 ? -14.851 2.567 5.958 1.00 73.81 71 SER A N 1
ATOM 554 C CA . SER A 1 71 ? -16.307 2.397 5.906 1.00 73.81 71 SER A CA 1
ATOM 555 C C . SER A 1 71 ? -16.666 1.058 5.277 1.00 73.81 71 SER A C 1
ATOM 557 O O . SER A 1 71 ? -16.031 0.756 4.225 1.00 73.81 71 SER A O 1
#

Foldseek 3Di:
DDDDDAQDWDDDPPPQWTWGKHWDDQPPPDPPRPPIWIDTNNWTQPAFQVDDDPVDGDTDTDDDDDTDGDD

Organism: Cajanus cajan (NCBI:txid3821)